Protein AF-A0A1A5YLD8-F1 (afdb_monomer)

InterPro domains:
  IPR001387 Cro/C1-type, helix-turn-helix domain [SM00530] (2-56)
  IPR001387 Cro/C1-type, helix-turn-helix domain [cd00093] (3-54)
  IPR010982 Lambda repressor-like, DNA-binding domain superfamily [G3DSA:1.10.260.40] (2-58)
  IPR010982 Lambda repressor-like, DNA-binding domain superfamily [SSF47413] (2-55)

Secondary structure (DSSP, 8-state):
-HHHHHHHHTT--HHHHHHHHTS-HHHHHHHHTTSS--TTTHHHHHHHHT--GGGGGGG--

Structure (mmCIF, N/CA/C/O backbone):
data_AF-A0A1A5YLD8-F1
#
_entry.id   AF-A0A1A5YLD8-F1
#
loop_
_atom_site.group_PDB
_atom_site.id
_atom_site.type_symbol
_atom_site.label_atom_id
_atom_site.label_alt_id
_atom_site.label_comp_id
_atom_site.label_asym_id
_atom_site.label_entity_id
_atom_site.label_seq_id
_atom_site.pdbx_PDB_ins_code
_atom_site.Cartn_x
_atom_site.Cartn_y
_atom_site.Cartn_z
_atom_site.occupancy
_atom_site.B_iso_or_equiv
_atom_site.auth_seq_id
_atom_site.auth_comp_id
_atom_site.auth_asym_id
_atom_site.auth_atom_id
_atom_site.pdbx_PDB_model_num
ATOM 1 N N . MET A 1 1 ? -4.699 -11.510 5.273 1.00 70.31 1 MET A N 1
ATOM 2 C CA . MET A 1 1 ? -4.179 -10.141 5.050 1.00 70.31 1 MET A CA 1
ATOM 3 C C . MET A 1 1 ? -5.237 -9.322 4.319 1.00 70.31 1 MET A C 1
ATOM 5 O O . MET A 1 1 ? -5.563 -9.649 3.182 1.00 70.31 1 MET A O 1
ATOM 9 N N . LEU A 1 2 ? -5.796 -8.310 4.985 1.00 86.25 2 LEU A N 1
ATOM 10 C CA . LEU A 1 2 ? -6.952 -7.521 4.537 1.00 86.25 2 LEU A CA 1
ATOM 11 C C . LEU A 1 2 ? -6.811 -6.969 3.107 1.00 86.25 2 LEU A C 1
ATOM 13 O O . LEU A 1 2 ? -7.713 -7.133 2.294 1.00 86.25 2 LEU A O 1
ATOM 17 N N . ILE A 1 3 ? -5.637 -6.427 2.771 1.00 88.25 3 ILE A N 1
ATOM 18 C CA . ILE A 1 3 ? -5.341 -5.870 1.441 1.00 88.25 3 ILE A CA 1
ATOM 19 C C . ILE A 1 3 ? -5.414 -6.934 0.335 1.00 88.25 3 ILE A C 1
ATOM 21 O O . ILE A 1 3 ? -6.035 -6.703 -0.697 1.00 88.25 3 ILE A O 1
ATOM 25 N N . ARG A 1 4 ? -4.831 -8.125 0.545 1.00 88.25 4 ARG A N 1
ATOM 26 C CA . ARG A 1 4 ? -4.889 -9.211 -0.456 1.00 88.25 4 ARG A CA 1
ATOM 27 C C . ARG A 1 4 ? -6.313 -9.712 -0.667 1.00 88.25 4 ARG A C 1
ATOM 29 O O . ARG A 1 4 ? -6.692 -9.970 -1.802 1.00 88.25 4 ARG A O 1
ATOM 36 N N . LYS A 1 5 ? -7.088 -9.827 0.417 1.00 90.25 5 LYS A N 1
ATOM 37 C CA . LYS A 1 5 ? -8.502 -10.207 0.337 1.00 90.25 5 LYS A CA 1
ATOM 38 C C . LYS A 1 5 ? -9.282 -9.172 -0.475 1.00 90.25 5 LYS A C 1
ATOM 40 O O . LYS A 1 5 ? -9.943 -9.536 -1.432 1.00 90.25 5 LYS A O 1
ATOM 45 N N . ARG A 1 6 ? -9.103 -7.884 -0.171 1.00 93.06 6 ARG A N 1
ATOM 46 C CA . ARG A 1 6 ? -9.795 -6.80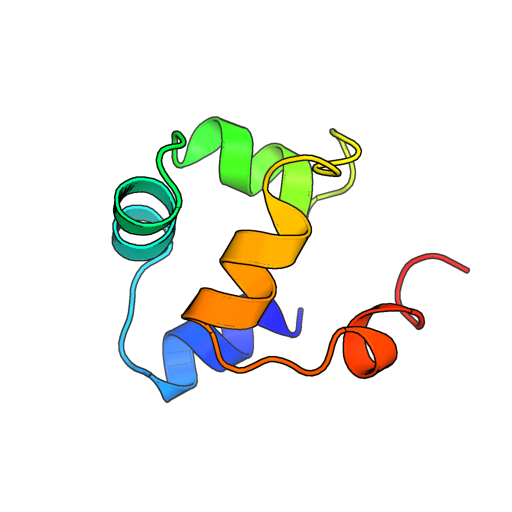3 -0.878 1.00 93.06 6 ARG A CA 1
ATOM 47 C C . ARG A 1 6 ? -9.426 -6.712 -2.360 1.00 93.06 6 ARG A C 1
ATOM 49 O O . ARG A 1 6 ? -10.286 -6.414 -3.178 1.00 93.06 6 ARG A O 1
ATOM 56 N N . LEU A 1 7 ? -8.168 -6.983 -2.707 1.00 93.12 7 LEU A N 1
ATOM 57 C CA . LEU A 1 7 ? -7.737 -7.096 -4.101 1.00 93.12 7 LEU A CA 1
ATOM 58 C C . LEU A 1 7 ? -8.480 -8.218 -4.830 1.00 93.12 7 LEU A C 1
ATOM 60 O O . LEU A 1 7 ? -8.977 -7.991 -5.928 1.00 93.12 7 LEU A O 1
ATOM 64 N N . LEU A 1 8 ? -8.601 -9.392 -4.202 1.00 93.38 8 LEU A N 1
ATOM 65 C CA . LEU A 1 8 ? -9.351 -10.516 -4.762 1.00 93.38 8 LEU A CA 1
ATOM 66 C C . LEU A 1 8 ? -10.840 -10.178 -4.919 1.00 93.38 8 LEU A C 1
ATOM 68 O O . LEU A 1 8 ? -11.388 -10.395 -5.994 1.00 93.38 8 LEU A O 1
ATOM 72 N N . ASP A 1 9 ? -11.457 -9.584 -3.894 1.00 94.56 9 ASP A N 1
ATOM 73 C CA . ASP A 1 9 ? -12.870 -9.178 -3.907 1.00 94.56 9 ASP A CA 1
ATOM 74 C C . ASP A 1 9 ? -13.172 -8.179 -5.043 1.00 94.56 9 ASP A C 1
ATOM 76 O O . ASP A 1 9 ? -14.256 -8.196 -5.619 1.00 94.56 9 ASP A O 1
ATOM 80 N N . LYS A 1 10 ? -12.200 -7.323 -5.391 1.00 94.31 10 LYS A N 1
ATOM 81 C CA . LYS A 1 10 ? -12.296 -6.343 -6.486 1.00 94.31 10 LYS A CA 1
ATOM 82 C C . LYS A 1 10 ? -11.787 -6.861 -7.841 1.00 94.31 10 LYS A C 1
ATOM 84 O O . LYS A 1 10 ? -11.836 -6.127 -8.823 1.00 94.31 10 LYS A O 1
ATOM 89 N N . GLY A 1 11 ? -11.268 -8.089 -7.919 1.00 95.50 11 GLY A N 1
ATOM 90 C CA . GLY A 1 11 ? -10.684 -8.634 -9.150 1.00 95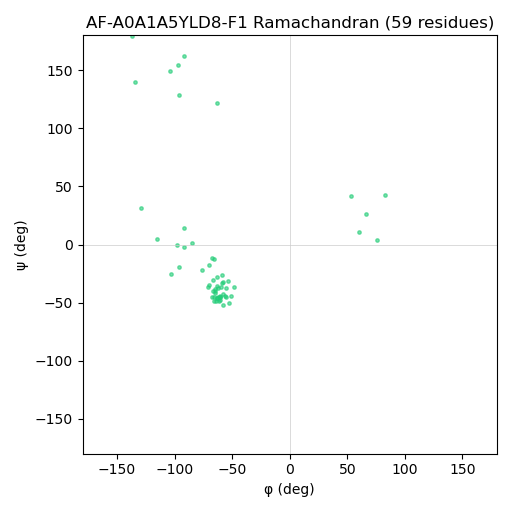.50 11 GLY A CA 1
ATOM 91 C C . GLY A 1 11 ? -9.398 -7.926 -9.603 1.00 95.50 11 GLY A C 1
ATOM 92 O O . GLY A 1 11 ? -9.073 -7.918 -10.789 1.00 95.50 11 GLY A O 1
ATOM 93 N N . HIS A 1 12 ? -8.657 -7.315 -8.677 1.00 95.38 12 HIS A N 1
ATOM 94 C CA . HIS A 1 12 ? -7.423 -6.587 -8.963 1.00 95.38 12 HIS A CA 1
ATOM 95 C C . HIS A 1 12 ? -6.176 -7.374 -8.558 1.00 95.38 12 HIS A C 1
ATOM 97 O O . HIS A 1 12 ? -6.157 -8.130 -7.587 1.00 95.38 12 HIS A O 1
ATOM 103 N N . SER A 1 13 ? -5.084 -7.156 -9.289 1.00 94.19 13 SER A N 1
ATOM 104 C CA . SER A 1 13 ? -3.782 -7.736 -8.964 1.00 94.19 13 SER A CA 1
ATOM 105 C C . SER A 1 13 ? -2.950 -6.795 -8.083 1.00 94.19 13 SER A C 1
ATOM 107 O O . SER A 1 13 ? -3.171 -5.586 -8.029 1.00 94.19 13 SER A O 1
ATOM 109 N N . GLN A 1 14 ? -1.918 -7.327 -7.423 1.00 91.31 14 GLN A N 1
ATOM 110 C CA . GLN A 1 14 ? -0.934 -6.481 -6.731 1.00 91.31 14 GLN A CA 1
ATOM 111 C C . GLN A 1 14 ? -0.155 -5.564 -7.687 1.00 91.31 14 GLN A C 1
ATOM 113 O O . GLN A 1 14 ? 0.299 -4.507 -7.262 1.00 91.31 14 GLN A O 1
ATOM 118 N N . ALA A 1 15 ? 0.023 -5.962 -8.953 1.00 94.31 15 ALA A N 1
ATOM 119 C CA . ALA A 1 15 ? 0.682 -5.122 -9.954 1.00 94.31 15 ALA A CA 1
ATOM 120 C C . ALA A 1 15 ? -0.181 -3.898 -10.285 1.00 94.31 15 ALA A C 1
ATOM 122 O O . ALA A 1 15 ? 0.315 -2.778 -10.231 1.00 94.31 15 ALA A O 1
ATOM 123 N N . TRP A 1 16 ? -1.486 -4.112 -10.478 1.00 96.00 16 TRP A N 1
ATOM 124 C CA . TRP A 1 16 ? -2.461 -3.040 -10.675 1.00 96.00 16 TRP A CA 1
ATOM 125 C C . TRP A 1 16 ? -2.441 -2.032 -9.518 1.00 96.00 16 TRP A C 1
ATOM 127 O O . TRP A 1 16 ? -2.395 -0.823 -9.743 1.00 96.00 16 TRP A O 1
ATOM 137 N N . LEU A 1 17 ? -2.397 -2.527 -8.275 1.00 95.38 17 LEU A N 1
ATOM 138 C CA . LEU A 1 17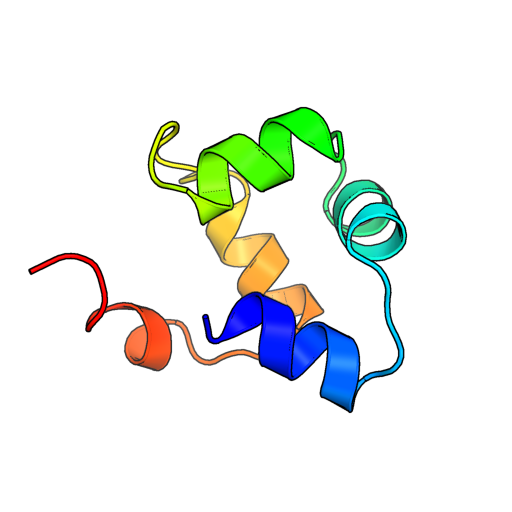 ? -2.327 -1.668 -7.091 1.00 95.38 17 LEU A CA 1
ATOM 139 C C . LEU A 1 17 ? -1.022 -0.872 -7.036 1.00 95.38 17 LEU A C 1
ATOM 141 O O . LEU A 1 17 ? -1.038 0.306 -6.693 1.00 95.38 17 LEU A O 1
ATOM 145 N N . ALA A 1 18 ? 0.105 -1.508 -7.361 1.00 94.25 18 ALA A N 1
ATOM 146 C CA . ALA A 1 18 ? 1.398 -0.840 -7.380 1.00 94.25 18 ALA A CA 1
ATOM 147 C C . ALA A 1 18 ? 1.409 0.314 -8.397 1.00 94.25 18 ALA A C 1
ATOM 149 O O . ALA A 1 18 ? 1.801 1.426 -8.045 1.00 94.25 18 ALA A O 1
ATOM 150 N N . GLU A 1 19 ? 0.891 0.081 -9.604 1.00 95.75 19 GLU A N 1
ATOM 151 C CA . GLU A 1 19 ? 0.748 1.104 -10.644 1.00 95.75 19 GLU A CA 1
ATOM 152 C C . GLU A 1 19 ? -0.159 2.261 -10.194 1.00 95.75 19 GLU A C 1
ATOM 154 O O . GLU A 1 19 ? 0.251 3.418 -10.267 1.00 95.75 19 GLU A O 1
ATOM 159 N N . HIS A 1 20 ? -1.339 1.970 -9.632 1.00 94.75 20 HIS A N 1
ATOM 160 C CA . HIS A 1 20 ? -2.295 2.995 -9.175 1.00 94.75 20 HIS A CA 1
ATOM 161 C C . HIS A 1 20 ? -1.762 3.838 -8.010 1.00 94.75 20 HIS A C 1
ATOM 163 O O . HIS A 1 20 ? -1.953 5.058 -7.934 1.00 94.75 20 HIS A O 1
ATOM 169 N N . VAL A 1 21 ? -1.047 3.198 -7.090 1.00 92.94 21 VAL A N 1
ATOM 170 C CA . VAL A 1 21 ? -0.447 3.871 -5.938 1.00 92.94 21 VAL A CA 1
ATOM 171 C C . VAL A 1 21 ? 0.814 4.646 -6.344 1.00 92.94 21 VAL A C 1
ATOM 173 O O . VAL A 1 21 ? 1.152 5.633 -5.684 1.00 92.94 21 VAL A O 1
ATOM 176 N N . GLY A 1 22 ? 1.449 4.297 -7.467 1.00 93.81 22 GLY A N 1
ATOM 177 C CA . GLY A 1 22 ? 2.685 4.914 -7.952 1.00 93.81 22 GLY A CA 1
ATOM 178 C C . GLY A 1 22 ? 3.925 4.330 -7.274 1.00 93.81 22 GLY A C 1
ATOM 179 O O . GLY A 1 22 ? 4.811 5.061 -6.835 1.00 93.81 22 GLY A O 1
ATOM 180 N N . THR A 1 23 ? 3.963 3.008 -7.119 1.00 93.25 23 THR A N 1
ATOM 181 C CA . THR A 1 23 ? 5.068 2.256 -6.518 1.00 93.25 23 THR A CA 1
ATOM 182 C C . THR A 1 23 ? 5.368 0.989 -7.324 1.00 93.25 23 THR A C 1
ATOM 184 O O . THR A 1 23 ? 4.724 0.707 -8.329 1.00 93.25 23 THR A O 1
ATOM 187 N N . THR A 1 24 ? 6.359 0.203 -6.905 1.00 93.75 24 THR A N 1
ATOM 188 C CA . THR A 1 24 ? 6.666 -1.087 -7.537 1.00 93.75 24 THR A CA 1
ATOM 189 C C . THR A 1 24 ? 6.024 -2.232 -6.764 1.00 93.75 24 THR A C 1
ATOM 191 O O . THR A 1 24 ? 5.828 -2.150 -5.551 1.00 93.75 24 THR A O 1
ATOM 194 N N . LYS A 1 25 ? 5.749 -3.354 -7.442 1.00 92.56 25 LYS A N 1
ATOM 195 C CA . LYS A 1 25 ? 5.245 -4.574 -6.788 1.00 92.56 25 LYS A CA 1
ATOM 196 C C . LYS A 1 25 ? 6.171 -5.047 -5.658 1.00 92.56 25 LYS A C 1
ATOM 198 O O . LYS A 1 25 ? 5.686 -5.494 -4.626 1.00 92.56 25 LYS A O 1
ATOM 203 N N . VAL A 1 26 ? 7.488 -4.919 -5.839 1.00 92.00 26 VAL A N 1
ATOM 204 C CA . VAL A 1 26 ? 8.495 -5.274 -4.823 1.00 92.00 26 VAL A CA 1
ATOM 205 C C . VAL A 1 26 ? 8.356 -4.381 -3.591 1.00 92.00 26 VAL A C 1
ATOM 207 O O . VAL A 1 26 ? 8.267 -4.883 -2.474 1.00 92.00 26 VAL A O 1
ATOM 210 N N . TYR A 1 27 ? 8.265 -3.064 -3.787 1.00 90.25 27 TYR A N 1
ATOM 211 C CA . TYR A 1 27 ? 8.128 -2.122 -2.680 1.00 90.25 27 TYR A CA 1
ATOM 212 C C . TYR A 1 27 ? 6.787 -2.280 -1.955 1.00 90.25 27 TYR A C 1
ATOM 214 O O . TYR A 1 27 ? 6.741 -2.271 -0.726 1.00 90.25 27 TYR A O 1
ATOM 222 N N . LEU A 1 28 ? 5.706 -2.509 -2.705 1.00 90.44 28 LEU A N 1
ATOM 223 C CA . LEU A 1 28 ? 4.404 -2.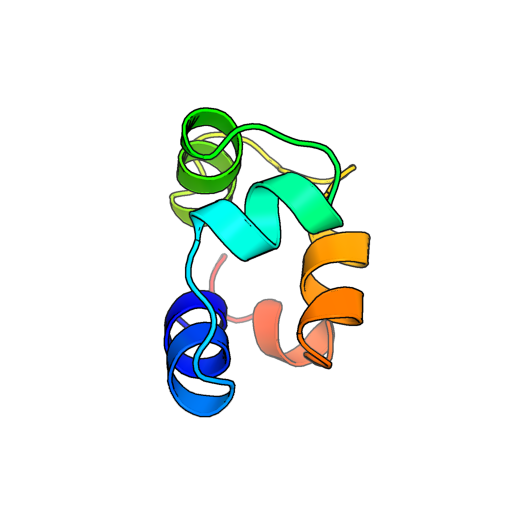870 -2.153 1.00 90.44 28 LEU A CA 1
ATOM 224 C C . LEU A 1 28 ? 4.499 -4.146 -1.307 1.00 90.44 28 LEU A C 1
ATOM 226 O O . LEU A 1 28 ? 3.942 -4.189 -0.215 1.00 90.44 28 LEU A O 1
ATOM 230 N N . ASN A 1 29 ? 5.237 -5.162 -1.761 1.00 90.62 29 ASN A N 1
ATOM 231 C CA . ASN A 1 29 ? 5.435 -6.388 -0.995 1.00 90.62 29 ASN A CA 1
ATOM 232 C C . ASN A 1 29 ? 6.131 -6.112 0.347 1.00 90.62 29 ASN A C 1
ATOM 234 O O . ASN A 1 29 ? 5.648 -6.570 1.377 1.00 90.62 29 ASN A O 1
ATOM 238 N N . TYR A 1 30 ? 7.184 -5.289 0.360 1.00 90.50 30 TYR A N 1
ATOM 239 C CA . TYR A 1 30 ? 7.858 -4.895 1.602 1.00 90.50 30 TYR A CA 1
ATOM 240 C C . TYR A 1 30 ? 6.938 -4.169 2.587 1.00 90.50 30 TYR A C 1
ATOM 242 O O . TYR A 1 30 ? 7.047 -4.380 3.791 1.00 90.50 30 TYR A O 1
ATOM 250 N N . ILE A 1 31 ? 6.019 -3.333 2.096 1.00 87.69 31 ILE A N 1
ATOM 251 C CA . ILE A 1 31 ? 5.012 -2.682 2.947 1.00 87.69 31 ILE A CA 1
ATOM 252 C C . ILE A 1 31 ? 4.066 -3.725 3.536 1.00 87.69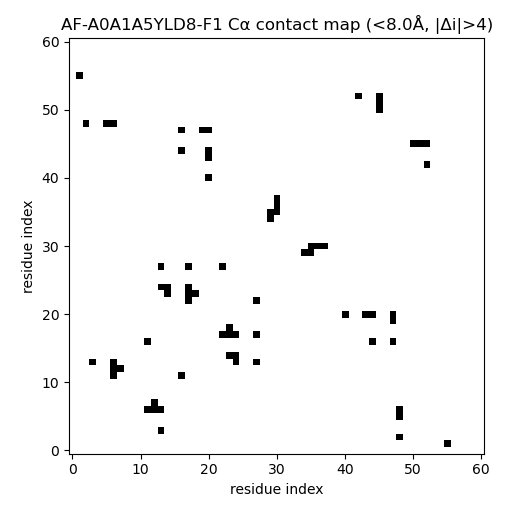 31 ILE A C 1
ATOM 254 O O . ILE A 1 31 ? 3.821 -3.736 4.738 1.00 87.69 31 ILE A O 1
ATOM 258 N N . LEU A 1 32 ? 3.542 -4.616 2.692 1.00 85.06 32 LEU A N 1
ATOM 259 C CA . LEU A 1 32 ? 2.594 -5.640 3.118 1.00 85.06 32 LEU A CA 1
ATOM 260 C C . LEU A 1 32 ? 3.217 -6.593 4.145 1.00 85.06 32 LEU A C 1
ATOM 262 O O . LEU A 1 32 ? 2.542 -6.985 5.087 1.00 85.06 32 LEU A O 1
ATOM 266 N N . HIS A 1 33 ? 4.493 -6.941 3.998 1.00 86.94 33 HIS A N 1
ATOM 267 C CA . HIS A 1 33 ? 5.207 -7.818 4.927 1.00 86.94 33 HIS A CA 1
ATOM 268 C C . HIS A 1 33 ? 5.803 -7.097 6.150 1.00 86.94 33 HIS A C 1
ATOM 270 O O . HIS A 1 33 ? 6.429 -7.746 6.980 1.00 86.94 33 HIS A O 1
ATOM 276 N N . GLY A 1 34 ? 5.605 -5.781 6.290 1.00 83.56 34 GLY A N 1
ATOM 277 C CA . GLY A 1 34 ? 6.111 -5.004 7.429 1.00 83.56 34 GLY A CA 1
ATOM 278 C C . GLY A 1 34 ? 7.614 -4.697 7.386 1.00 83.56 34 GLY A C 1
ATOM 279 O O . GLY A 1 34 ? 8.139 -4.058 8.292 1.00 83.56 34 GLY A O 1
ATOM 280 N N . GLU A 1 35 ? 8.316 -5.078 6.317 1.00 86.69 35 GLU A N 1
ATOM 281 C CA . GLU A 1 35 ? 9.742 -4.787 6.094 1.00 86.69 35 GLU A CA 1
ATOM 282 C C . GLU A 1 35 ? 10.008 -3.293 5.813 1.00 86.69 35 GLU A C 1
ATOM 284 O O . GLU A 1 35 ? 11.141 -2.797 5.897 1.00 86.69 35 GLU A O 1
ATOM 289 N N . ARG A 1 36 ? 8.958 -2.549 5.446 1.00 84.38 36 ARG A N 1
ATOM 290 C CA . ARG A 1 36 ? 8.958 -1.091 5.298 1.00 84.38 36 ARG A CA 1
ATOM 291 C C . ARG A 1 36 ? 7.715 -0.508 5.954 1.00 84.38 36 ARG A C 1
ATOM 293 O O . ARG A 1 36 ? 6.616 -1.010 5.764 1.00 84.38 36 ARG A O 1
ATOM 300 N N . SER A 1 37 ? 7.882 0.627 6.635 1.00 80.38 37 SER A N 1
ATOM 301 C CA . SER A 1 37 ? 6.783 1.313 7.331 1.00 80.38 37 SER A CA 1
ATOM 302 C C . SER A 1 37 ? 5.632 1.722 6.410 1.00 80.38 37 SER A C 1
ATOM 304 O O . SER A 1 37 ? 4.514 1.907 6.873 1.00 80.38 37 SER A O 1
ATOM 306 N N . GLY A 1 38 ? 5.909 1.937 5.117 1.00 81.19 38 GLY A N 1
ATOM 307 C CA . GLY A 1 38 ? 4.901 2.252 4.108 1.00 81.19 38 GLY A CA 1
ATOM 308 C C . GLY A 1 38 ? 4.105 3.534 4.355 1.00 81.19 38 GLY A C 1
ATOM 309 O O . GLY A 1 38 ? 3.156 3.770 3.618 1.00 81.19 38 GLY A O 1
ATOM 310 N N . LYS A 1 39 ? 4.497 4.387 5.317 1.00 85.50 39 LYS A N 1
ATOM 311 C CA . LYS A 1 39 ? 3.750 5.586 5.757 1.00 85.50 39 LYS A CA 1
ATOM 312 C C . LYS A 1 39 ? 3.271 6.480 4.609 1.00 85.50 39 LYS A C 1
ATOM 314 O O . LYS A 1 39 ? 2.175 7.017 4.671 1.00 85.50 39 LYS A O 1
ATOM 319 N N . LYS A 1 40 ? 4.078 6.612 3.550 1.00 88.44 40 LYS A N 1
ATOM 320 C CA . LYS A 1 40 ? 3.737 7.396 2.351 1.00 88.44 40 LYS A CA 1
ATOM 321 C C . LYS A 1 40 ? 2.640 6.750 1.494 1.00 88.44 40 LYS A C 1
ATOM 323 O O . LYS A 1 40 ? 1.845 7.459 0.893 1.00 88.44 40 LYS A O 1
ATOM 328 N N . TYR A 1 41 ? 2.629 5.424 1.393 1.00 90.88 41 TYR A N 1
ATOM 329 C CA . TYR A 1 41 ? 1.791 4.690 0.441 1.00 90.88 41 TYR A CA 1
ATOM 330 C C . TYR A 1 41 ? 0.567 4.050 1.093 1.00 90.88 41 TYR A C 1
ATOM 332 O O . TYR A 1 41 ? -0.430 3.862 0.409 1.00 90.88 41 TYR A O 1
ATOM 340 N N . LEU A 1 42 ? 0.612 3.746 2.394 1.00 88.88 42 LEU A N 1
ATOM 341 C CA . LEU A 1 42 ? -0.501 3.155 3.138 1.00 88.88 42 LEU A CA 1
ATOM 342 C C . LEU A 1 42 ? -1.802 3.953 2.978 1.00 88.88 42 LEU A C 1
ATOM 344 O O . LEU A 1 42 ? -2.780 3.337 2.572 1.00 88.88 42 LEU A O 1
ATOM 348 N N . PRO A 1 43 ? -1.831 5.286 3.182 1.00 90.81 43 PRO A N 1
ATOM 349 C CA . PRO A 1 43 ? -3.060 6.059 3.002 1.00 90.81 43 PRO A CA 1
ATOM 350 C C . PRO A 1 43 ? -3.666 5.874 1.606 1.00 90.81 43 PRO A C 1
ATOM 352 O O . PRO A 1 43 ? -4.844 5.560 1.479 1.00 90.81 43 PRO A O 1
ATOM 355 N N . LYS A 1 44 ? -2.830 5.941 0.562 1.00 93.50 44 LYS A N 1
ATOM 356 C CA . LYS A 1 44 ? -3.263 5.778 -0.830 1.00 93.50 44 LYS A CA 1
ATOM 357 C C . LYS A 1 44 ? -3.682 4.342 -1.163 1.00 93.50 44 LYS A C 1
ATOM 359 O O . LYS A 1 44 ? -4.600 4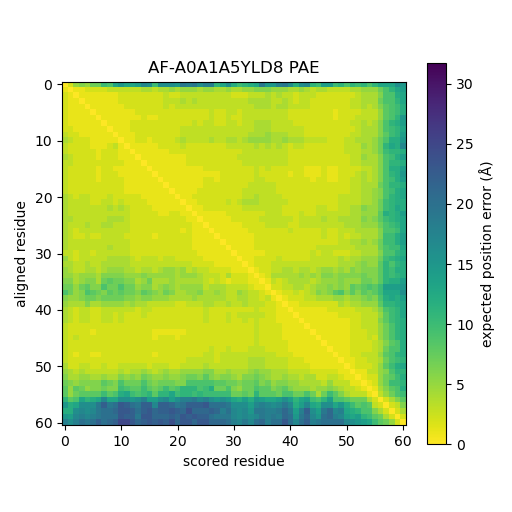.144 -1.949 1.00 93.50 44 LYS A O 1
ATOM 364 N N . ILE A 1 45 ? -3.037 3.330 -0.572 1.00 92.25 45 ILE A N 1
ATOM 365 C CA . ILE A 1 45 ? -3.437 1.918 -0.705 1.00 92.25 45 ILE A CA 1
ATOM 366 C C . ILE A 1 45 ? -4.827 1.707 -0.101 1.00 92.25 45 ILE A C 1
ATOM 368 O O . ILE A 1 45 ? -5.662 1.048 -0.714 1.00 92.25 45 ILE A O 1
ATOM 372 N N . LEU A 1 46 ? -5.063 2.253 1.092 1.00 92.19 46 LEU A N 1
ATOM 373 C CA . LEU A 1 46 ? -6.336 2.128 1.796 1.00 92.19 46 LEU A CA 1
ATOM 374 C C . LEU A 1 46 ? -7.455 2.836 1.037 1.00 92.19 46 LEU A C 1
ATOM 376 O O . LEU A 1 46 ? -8.489 2.222 0.801 1.00 92.19 46 LEU A O 1
ATO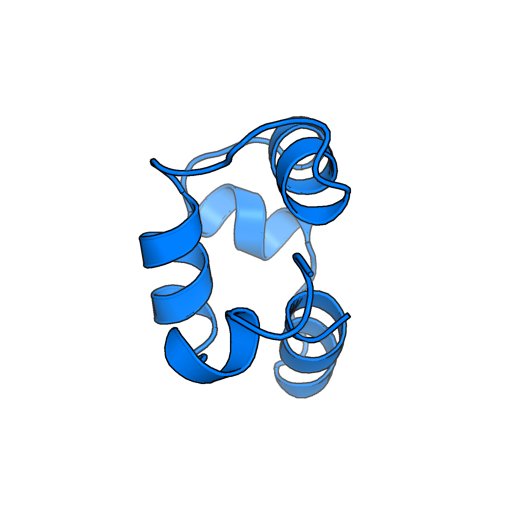M 380 N N . GLU A 1 47 ? -7.205 4.055 0.563 1.00 93.81 47 GLU A N 1
ATOM 381 C CA . GLU A 1 47 ? -8.119 4.809 -0.299 1.00 93.81 47 GLU A CA 1
ATOM 382 C C . GLU A 1 47 ? -8.447 4.041 -1.590 1.00 93.81 47 GLU A C 1
ATOM 384 O O . GLU A 1 47 ? -9.613 3.780 -1.870 1.00 93.81 47 GLU A O 1
ATOM 389 N N . THR A 1 48 ? -7.427 3.581 -2.328 1.00 94.06 48 THR A N 1
ATOM 390 C CA . THR A 1 48 ? -7.598 2.831 -3.592 1.00 94.06 48 THR A CA 1
ATOM 391 C C . THR A 1 48 ? -8.430 1.559 -3.404 1.00 94.06 48 THR A C 1
ATOM 393 O O . THR A 1 48 ? -9.131 1.111 -4.311 1.00 94.06 48 THR A O 1
ATOM 396 N N . LEU A 1 49 ? -8.335 0.939 -2.229 1.00 93.00 49 LEU A N 1
ATOM 397 C CA . LEU A 1 49 ? -9.030 -0.301 -1.907 1.00 93.00 49 LEU A CA 1
ATOM 398 C C . LEU A 1 49 ? -10.323 -0.088 -1.114 1.00 93.00 49 LEU A C 1
ATOM 400 O O . LEU A 1 49 ? -10.993 -1.081 -0.817 1.00 93.00 49 LEU A O 1
ATOM 404 N N . GLU A 1 50 ? -10.673 1.159 -0.793 1.00 93.50 50 GLU A N 1
ATOM 405 C CA . GLU A 1 50 ? -11.810 1.544 0.053 1.00 93.50 50 GLU A CA 1
ATOM 406 C C . GLU A 1 50 ? -11.789 0.818 1.410 1.00 93.50 50 GLU A C 1
ATOM 408 O O . GLU A 1 50 ? -12.785 0.261 1.883 1.00 93.50 50 GLU A O 1
ATOM 413 N N . ILE A 1 51 ? -10.601 0.708 2.001 1.00 91.06 51 ILE A N 1
ATOM 414 C CA . ILE A 1 51 ? -10.379 0.088 3.305 1.00 91.06 51 ILE A CA 1
ATOM 415 C C . ILE A 1 51 ? -10.361 1.188 4.359 1.00 91.06 51 ILE A C 1
ATOM 417 O O . ILE A 1 51 ? -9.591 2.138 4.253 1.00 91.06 51 ILE A O 1
ATOM 421 N N . ASP A 1 52 ? -11.160 1.010 5.405 1.00 88.19 52 ASP A N 1
ATOM 422 C CA . ASP A 1 52 ? -11.112 1.862 6.586 1.00 88.19 52 ASP A CA 1
ATOM 423 C C . ASP A 1 52 ? -9.738 1.736 7.283 1.00 88.19 52 ASP A C 1
ATOM 425 O O . ASP A 1 52 ? -9.355 0.621 7.659 1.00 88.19 52 ASP A O 1
ATOM 429 N N . PRO A 1 53 ? -8.975 2.829 7.468 1.00 81.75 53 PRO A N 1
ATOM 430 C CA . PRO A 1 53 ? -7.696 2.798 8.172 1.00 81.75 53 PRO A CA 1
ATOM 431 C C . PRO A 1 53 ? -7.746 2.173 9.572 1.00 81.75 53 PRO A C 1
ATOM 433 O O . PRO A 1 53 ? -6.771 1.529 9.973 1.00 81.75 53 PRO A O 1
ATOM 436 N N . GLU A 1 54 ? -8.862 2.290 10.296 1.00 80.94 54 GLU A N 1
ATOM 437 C CA . GLU A 1 54 ? -9.011 1.689 11.631 1.00 80.94 54 GLU A CA 1
ATOM 438 C C . GLU A 1 54 ? -9.023 0.155 11.572 1.00 80.94 54 GLU A C 1
ATOM 440 O O . GLU A 1 54 ? -8.477 -0.519 12.447 1.00 80.94 54 GLU A O 1
ATOM 445 N N . SER A 1 55 ? -9.514 -0.421 10.470 1.00 76.56 55 SER A N 1
ATOM 446 C CA . SER A 1 55 ? -9.522 -1.875 10.257 1.00 76.56 55 SER A CA 1
ATOM 447 C C . SER A 1 55 ? -8.120 -2.488 10.089 1.00 76.56 55 SER A C 1
ATOM 449 O O . SER A 1 55 ? -7.964 -3.711 10.134 1.00 76.56 55 SER A O 1
ATOM 451 N N . VAL A 1 56 ? -7.085 -1.654 9.921 1.00 69.44 56 VAL A N 1
ATOM 452 C CA . VAL A 1 56 ? -5.682 -2.077 9.762 1.00 69.44 56 VAL A CA 1
ATOM 453 C C . VAL A 1 56 ? -4.909 -2.034 11.086 1.00 69.44 56 VAL A C 1
ATOM 455 O O . VAL A 1 56 ? -3.901 -2.731 11.215 1.00 69.44 56 VAL A O 1
ATOM 458 N N . GLN A 1 57 ? -5.387 -1.292 12.095 1.00 56.19 57 GLN A N 1
ATOM 459 C CA . GLN A 1 57 ? -4.677 -1.091 13.370 1.00 56.19 57 GLN A CA 1
ATOM 460 C C . GLN A 1 57 ? -4.509 -2.370 14.217 1.00 56.19 57 GLN A C 1
ATOM 462 O O . GLN A 1 57 ? -3.663 -2.398 15.103 1.00 56.19 57 GLN A O 1
ATOM 467 N N . ASN A 1 58 ? -5.203 -3.466 13.893 1.00 45.16 58 ASN A N 1
ATOM 468 C CA . ASN A 1 58 ? -5.129 -4.739 14.628 1.00 45.16 58 ASN A CA 1
ATOM 469 C C . ASN A 1 58 ? -4.080 -5.751 14.109 1.00 45.16 58 ASN A C 1
ATOM 471 O O . ASN A 1 58 ? -4.149 -6.927 14.455 1.00 45.16 58 ASN A O 1
ATOM 475 N N . ILE A 1 59 ? -3.128 -5.350 13.255 1.00 49.94 59 ILE A N 1
ATOM 476 C CA . ILE A 1 59 ? -2.109 -6.271 12.687 1.00 49.94 59 ILE A CA 1
AT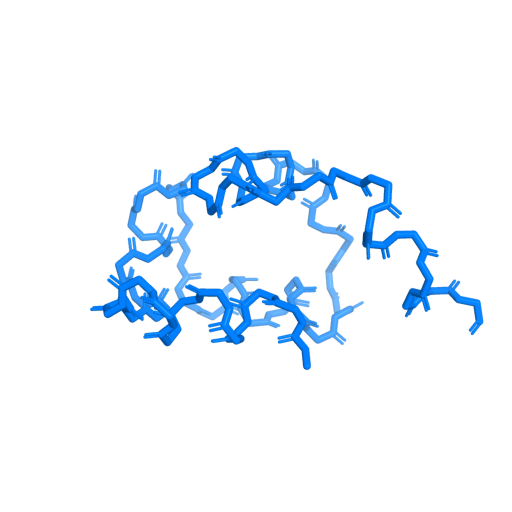OM 477 C C . ILE A 1 59 ? -0.676 -5.909 13.138 1.00 49.94 59 ILE A C 1
ATOM 479 O O . ILE A 1 59 ? 0.291 -6.525 12.702 1.00 49.94 59 ILE A O 1
ATOM 483 N N . ALA A 1 60 ? -0.515 -4.924 14.024 1.00 40.03 60 ALA A N 1
ATOM 484 C CA . ALA A 1 60 ? 0.796 -4.467 14.500 1.00 40.03 60 ALA A CA 1
ATOM 485 C C . ALA A 1 60 ? 0.900 -4.394 16.036 1.00 40.03 60 ALA A C 1
ATOM 487 O O . ALA A 1 60 ? 1.598 -3.524 16.555 1.00 40.03 60 ALA A O 1
ATOM 488 N N . SER A 1 61 ? 0.188 -5.276 16.750 1.00 31.89 61 SER A N 1
ATOM 489 C CA . SER A 1 61 ? 0.382 -5.529 18.190 1.00 31.89 61 SER A CA 1
ATOM 490 C C . SER A 1 61 ? 0.993 -6.905 18.397 1.00 31.89 61 SER A C 1
ATOM 492 O O . SER A 1 61 ? 0.478 -7.849 17.755 1.00 31.89 61 SER A O 1
#

Organism: NCBI:txid1844972

Foldseek 3Di:
D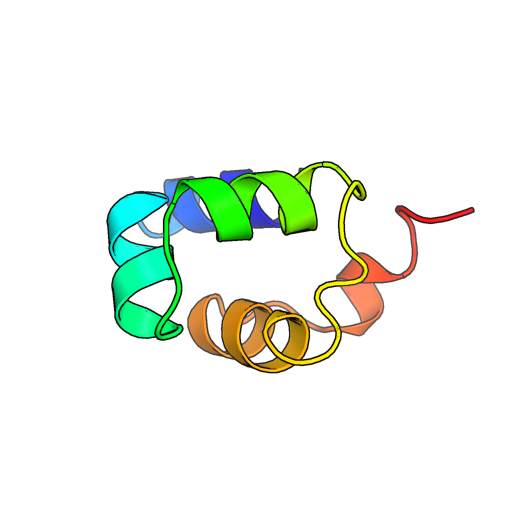VLVVLCVVVVHDLCNLCVQLVHHSVVVVCCVVVVDVCVSRVVVSCVVSVHDPVVVVPPPD

Nearest PDB structures (foldseek):
  1rpe-assembly1_R  TM=8.041E-01  e=2.444E-02  Phage 434
  1r63-assembly1_A  TM=8.194E-01  e=3.354E-02  Phage 434
  4pu7-assembly1_B  TM=8.185E-01  e=7.633E-02  Shewanella oneidensis MR-1
  4pu8-assembly1_B  TM=8.197E-01  e=7.633E-02  Shewanella oneidensis MR-1
  2icp-assembly1_A  TM=7.301E-01  e=4.212E-01  Escherichia coli CFT073

Mean predicted aligned error: 4.62 Å

pLDDT: mean 85.94, std 13.76, range [31.89, 96.0]

Sequence (61 aa):
MLIRKRLLDKGHSQAWLAEHVGTTKVYLNYILHGERSGKKYLPKILETLEIDPESVQNIAS

Solvent-accessible surface area (backbone atoms only — not comparable to full-atom values): 3773 Å² total; per-residue (Å²): 109,72,68,63,51,50,29,57,78,68,74,47,54,68,58,58,50,15,60,74,65,71,52,46,53,68,60,50,46,33,33,74,71,64,79,33,87,38,76,86,50,49,64,51,50,28,60,78,64,73,46,63,72,74,78,57,65,83,77,80,123

Radius of gyration: 10.64 Å; Cα contacts (8 Å, |Δi|>4): 36; chains: 1; bounding box: 23×18×29 Å